Protein AF-Q4RDH5-F1 (afdb_monomer)

Structure (mmCIF, N/CA/C/O backbone):
data_AF-Q4RDH5-F1
#
_entry.id   AF-Q4RDH5-F1
#
loop_
_atom_site.group_PDB
_atom_site.id
_atom_site.type_symbol
_atom_site.label_atom_id
_atom_site.label_alt_id
_atom_site.label_comp_id
_atom_site.label_asym_id
_atom_site.label_entity_id
_atom_site.label_seq_id
_atom_site.pdbx_PDB_ins_code
_atom_site.Cartn_x
_atom_site.Cartn_y
_atom_site.Cartn_z
_atom_site.occupancy
_atom_site.B_iso_or_equiv
_atom_site.auth_seq_id
_atom_site.auth_comp_id
_atom_site.auth_asym_id
_atom_site.auth_atom_id
_atom_site.pdbx_PDB_model_num
ATOM 1 N N . MET A 1 1 ? -7.351 14.014 -4.179 1.00 58.03 1 MET A N 1
ATOM 2 C CA . MET A 1 1 ? -6.851 12.987 -3.236 1.00 58.03 1 MET A CA 1
ATOM 3 C C . MET A 1 1 ? -7.667 12.893 -1.932 1.00 58.03 1 MET A C 1
ATOM 5 O O . MET A 1 1 ? -7.318 12.046 -1.130 1.00 58.03 1 MET A O 1
ATOM 9 N N . SER A 1 2 ? -8.753 13.662 -1.697 1.00 73.50 2 SER A N 1
ATOM 10 C CA . SER A 1 2 ? -9.578 13.454 -0.480 1.00 73.50 2 SER A CA 1
ATOM 11 C C . SER A 1 2 ? -10.565 12.291 -0.640 1.00 73.50 2 SER A C 1
ATOM 13 O O . SER A 1 2 ? -10.526 11.371 0.157 1.00 73.50 2 SER A O 1
ATOM 15 N N . LEU A 1 3 ? -11.331 12.225 -1.739 1.00 84.06 3 LEU A N 1
ATOM 16 C CA . LEU A 1 3 ? -12.391 11.215 -1.918 1.00 84.06 3 LEU A CA 1
ATOM 17 C C . LEU A 1 3 ? -11.930 9.758 -1.757 1.00 84.06 3 LEU A C 1
ATOM 19 O O . LEU A 1 3 ? -12.650 8.950 -1.176 1.00 84.06 3 LEU A O 1
ATOM 23 N N . ILE A 1 4 ? -10.739 9.416 -2.262 1.00 80.44 4 ILE A N 1
ATOM 24 C CA . ILE A 1 4 ? -10.166 8.067 -2.112 1.00 80.44 4 ILE A CA 1
ATOM 25 C C . ILE A 1 4 ? -9.805 7.799 -0.650 1.00 80.44 4 ILE A C 1
ATOM 27 O O . ILE A 1 4 ? -10.030 6.694 -0.176 1.00 80.44 4 ILE A O 1
ATOM 31 N N 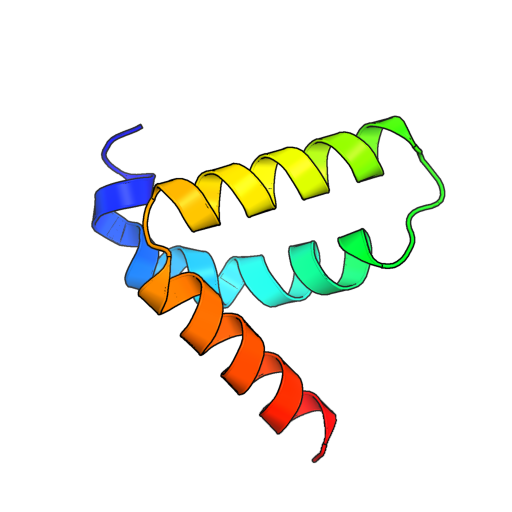. SER A 1 5 ? -9.281 8.798 0.062 1.00 82.31 5 SER A N 1
ATOM 32 C CA . SER A 1 5 ? -8.977 8.705 1.492 1.00 82.31 5 SER A CA 1
ATOM 33 C C . SER A 1 5 ? -10.255 8.577 2.325 1.00 82.31 5 SER A C 1
ATOM 35 O O . SER A 1 5 ? -10.370 7.662 3.138 1.00 82.31 5 SER A O 1
ATOM 37 N N . ASP A 1 6 ? -11.253 9.417 2.044 1.00 88.81 6 ASP A N 1
ATOM 38 C CA . ASP A 1 6 ? -12.543 9.461 2.744 1.00 88.81 6 ASP A CA 1
ATOM 39 C C . ASP A 1 6 ? -13.338 8.155 2.565 1.00 88.81 6 ASP A C 1
ATOM 41 O O . ASP A 1 6 ? -14.08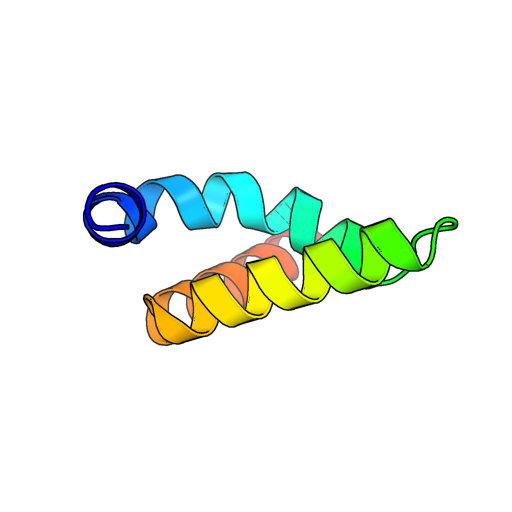0 7.731 3.449 1.00 88.81 6 ASP A O 1
ATOM 45 N N . ASN A 1 7 ? -13.147 7.473 1.430 1.00 90.00 7 ASN A N 1
ATOM 46 C CA . ASN A 1 7 ? -13.830 6.223 1.092 1.00 90.00 7 ASN A CA 1
ATOM 47 C C . ASN A 1 7 ? -12.898 5.001 1.082 1.00 90.00 7 ASN A C 1
ATOM 49 O O . ASN A 1 7 ? -13.300 3.925 0.620 1.00 90.00 7 ASN A O 1
ATOM 53 N N . ALA A 1 8 ? -11.676 5.127 1.610 1.00 88.00 8 ALA A N 1
ATOM 54 C CA . ALA A 1 8 ? -10.661 4.075 1.552 1.00 88.00 8 ALA A CA 1
ATOM 55 C C . ALA A 1 8 ? -11.175 2.758 2.147 1.00 88.00 8 ALA A C 1
ATOM 57 O O . ALA A 1 8 ? -10.946 1.699 1.571 1.00 88.00 8 ALA A O 1
ATOM 58 N N . ALA A 1 9 ? -11.957 2.837 3.232 1.00 89.62 9 ALA A N 1
ATOM 59 C CA . ALA A 1 9 ? -12.587 1.700 3.911 1.00 89.62 9 ALA A CA 1
ATOM 60 C C . ALA A 1 9 ? -13.452 0.815 2.999 1.00 89.62 9 ALA A C 1
ATOM 62 O O . ALA A 1 9 ? -13.560 -0.382 3.247 1.00 89.62 9 ALA A O 1
ATOM 63 N N . LYS A 1 10 ? -14.051 1.385 1.946 1.00 91.12 10 LYS A N 1
ATOM 64 C CA . LYS A 1 10 ? -14.882 0.651 0.979 1.00 91.12 10 LYS A CA 1
ATOM 65 C C . LYS A 1 10 ? -14.117 0.310 -0.295 1.00 91.12 10 LYS A C 1
ATOM 67 O O . LYS A 1 10 ? -14.258 -0.788 -0.818 1.00 91.12 10 LYS A O 1
ATOM 72 N N . ILE A 1 11 ? -13.301 1.242 -0.787 1.00 91.62 11 ILE A N 1
ATOM 73 C CA . ILE A 1 11 ? -12.591 1.097 -2.064 1.00 91.6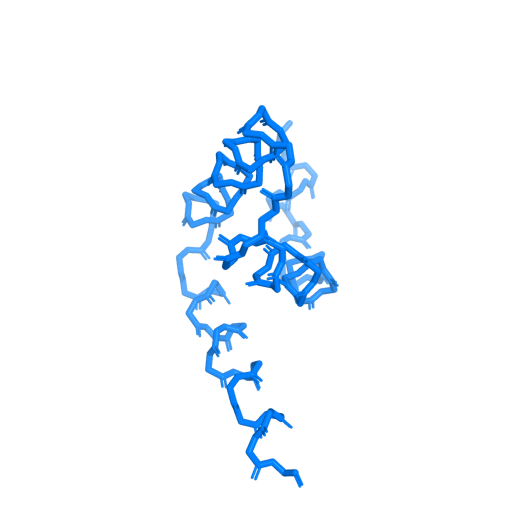2 11 ILE A CA 1
ATOM 74 C C . ILE A 1 11 ? -11.438 0.097 -1.943 1.00 91.62 11 ILE A C 1
ATOM 76 O O . ILE A 1 11 ? -11.284 -0.770 -2.807 1.00 91.62 11 ILE A O 1
ATOM 80 N N . LEU A 1 12 ? -10.635 0.195 -0.876 1.00 91.12 12 LEU A N 1
ATOM 81 C CA . LEU A 1 12 ? -9.427 -0.615 -0.726 1.00 91.12 12 LEU A CA 1
ATOM 82 C C . LEU A 1 12 ? -9.739 -2.119 -0.712 1.00 91.12 12 LEU A C 1
ATOM 84 O O . LEU A 1 12 ? -9.128 -2.818 -1.514 1.00 91.12 12 LEU A O 1
ATOM 88 N N . PRO A 1 13 ? -10.715 -2.636 0.060 1.00 92.44 13 PRO A N 1
ATOM 89 C CA . PRO A 1 13 ? -11.052 -4.061 0.021 1.00 92.44 13 PRO A CA 1
ATOM 90 C C . PRO A 1 13 ? -11.463 -4.583 -1.366 1.00 92.44 13 PRO A C 1
ATOM 92 O O . PRO A 1 13 ? -11.195 -5.740 -1.677 1.00 92.44 13 PRO A O 1
ATOM 95 N N . ILE A 1 14 ? -12.078 -3.745 -2.211 1.00 92.75 14 ILE A N 1
ATOM 96 C CA . ILE A 1 14 ? -12.524 -4.125 -3.563 1.00 92.75 14 ILE A CA 1
ATOM 97 C C . ILE A 1 14 ? -11.340 -4.166 -4.537 1.00 92.75 14 ILE A C 1
ATOM 99 O O . ILE A 1 14 ? -11.218 -5.090 -5.339 1.00 92.75 14 ILE A O 1
ATOM 103 N N . MET A 1 15 ? -10.446 -3.174 -4.472 1.00 92.56 15 MET A N 1
ATOM 104 C CA . MET A 1 15 ? -9.283 -3.095 -5.366 1.00 92.56 15 MET A CA 1
ATOM 105 C C . MET A 1 15 ? -8.133 -4.020 -4.948 1.00 92.56 15 MET A C 1
ATOM 107 O O . MET A 1 15 ? -7.365 -4.480 -5.798 1.00 92.56 15 MET A O 1
ATOM 111 N N . PHE A 1 16 ? -8.000 -4.290 -3.647 1.00 93.25 16 PHE A N 1
ATOM 112 C CA . PHE A 1 16 ? -6.858 -4.993 -3.067 1.00 93.25 16 PHE A CA 1
ATOM 113 C C . PHE A 1 16 ? -6.585 -6.367 -3.704 1.00 93.25 16 PHE A C 1
ATOM 115 O O . PHE A 1 16 ? -5.431 -6.603 -4.054 1.00 93.25 16 PHE A O 1
ATOM 122 N N . PRO A 1 17 ? -7.572 -7.255 -3.951 1.00 92.56 17 PRO A N 1
ATOM 123 C CA . PRO A 1 17 ? -7.317 -8.570 -4.543 1.00 92.56 17 PRO A CA 1
ATOM 124 C C . PRO A 1 17 ? -6.638 -8.503 -5.917 1.00 92.56 17 PRO A C 1
ATOM 126 O O . PRO A 1 17 ? -5.689 -9.243 -6.178 1.00 92.56 17 PRO A O 1
ATOM 129 N N . ALA A 1 18 ? -7.092 -7.596 -6.788 1.00 92.00 18 ALA A N 1
ATOM 130 C CA . ALA A 1 18 ? -6.533 -7.436 -8.128 1.00 92.00 18 ALA A CA 1
ATOM 131 C C . ALA A 1 18 ? -5.108 -6.867 -8.072 1.00 92.00 18 ALA A C 1
ATOM 133 O O . ALA A 1 18 ? -4.202 -7.395 -8.721 1.00 92.00 18 ALA A O 1
ATOM 134 N N . LEU A 1 19 ? -4.891 -5.834 -7.252 1.00 93.38 19 LEU A N 1
ATOM 135 C CA . LEU A 1 19 ? -3.571 -5.225 -7.080 1.00 93.38 19 LEU A CA 1
ATOM 136 C C . LEU A 1 19 ? -2.579 -6.199 -6.432 1.00 93.38 19 LEU A C 1
ATOM 138 O O . LEU A 1 19 ? -1.466 -6.358 -6.924 1.00 93.38 19 LEU A O 1
ATOM 142 N N . TYR A 1 20 ? -2.988 -6.900 -5.375 1.00 91.75 20 TYR A N 1
ATOM 143 C CA . TYR A 1 20 ? -2.136 -7.823 -4.625 1.00 91.75 20 TYR A CA 1
ATOM 144 C C . TYR A 1 20 ? -1.828 -9.120 -5.390 1.00 91.75 20 TYR A C 1
ATOM 146 O O . TYR A 1 20 ? -0.772 -9.722 -5.201 1.00 91.75 20 TYR A O 1
ATOM 154 N N . LYS A 1 21 ? -2.721 -9.575 -6.277 1.00 91.25 21 LYS A N 1
ATOM 155 C CA . LYS A 1 21 ? -2.430 -10.696 -7.185 1.00 91.25 21 LYS A CA 1
ATOM 156 C C . LYS A 1 21 ? -1.411 -10.287 -8.249 1.00 91.25 21 LYS A C 1
ATOM 158 O O . LYS A 1 21 ? -0.427 -10.997 -8.448 1.00 91.25 21 LYS A O 1
ATOM 163 N N . ASN A 1 22 ? -1.635 -9.146 -8.897 1.00 90.62 22 ASN A N 1
ATOM 164 C CA . ASN A 1 22 ? -0.801 -8.681 -10.005 1.00 90.62 22 ASN A CA 1
ATOM 165 C C . ASN A 1 22 ? 0.550 -8.110 -9.541 1.00 90.6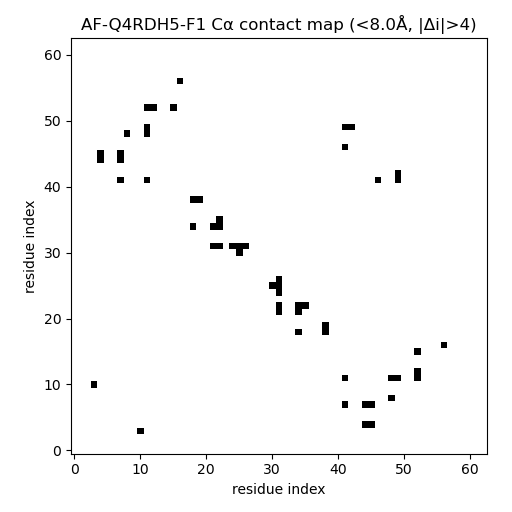2 22 ASN A C 1
ATOM 167 O O . ASN A 1 22 ? 1.499 -8.073 -10.322 1.00 90.62 22 ASN A O 1
ATOM 171 N N . SER A 1 23 ? 0.679 -7.720 -8.270 1.00 90.31 23 SER A N 1
ATOM 172 C CA . SER A 1 23 ? 1.971 -7.327 -7.699 1.00 90.31 23 SER A CA 1
ATOM 173 C C . SER A 1 23 ? 2.945 -8.501 -7.571 1.00 90.31 23 SER A C 1
ATOM 175 O O . SER A 1 23 ? 4.148 -8.283 -7.609 1.00 90.31 23 SER A O 1
ATOM 177 N N . LYS A 1 24 ? 2.467 -9.751 -7.473 1.00 88.25 24 LYS A N 1
ATOM 178 C CA . LYS A 1 24 ? 3.349 -10.928 -7.345 1.00 88.25 24 LYS A CA 1
ATOM 179 C C . LYS A 1 24 ? 4.107 -11.242 -8.625 1.00 88.25 24 LYS A C 1
ATOM 181 O O . LYS A 1 24 ? 5.259 -11.656 -8.573 1.00 88.25 24 LYS A O 1
ATOM 186 N N . SER A 1 25 ? 3.447 -11.093 -9.766 1.00 86.81 25 SER A N 1
ATOM 187 C CA . SER A 1 25 ? 4.069 -11.264 -11.071 1.00 86.81 25 SER A CA 1
ATOM 188 C C . SER A 1 25 ? 3.204 -10.603 -12.131 1.00 86.81 25 SER A C 1
ATOM 190 O O . SER A 1 25 ? 1.995 -10.829 -12.191 1.00 86.81 25 SER A O 1
ATOM 192 N N . HIS A 1 26 ? 3.836 -9.785 -12.964 1.00 92.12 26 HIS A N 1
ATOM 193 C CA . HIS A 1 26 ? 3.214 -9.190 -14.132 1.00 92.12 26 HIS A CA 1
ATOM 194 C C . HIS A 1 26 ? 4.251 -9.126 -15.255 1.00 92.12 26 HIS A C 1
ATOM 196 O O . HIS A 1 26 ? 5.395 -8.743 -15.021 1.00 92.12 26 HIS A O 1
ATOM 202 N N . TRP A 1 27 ? 3.855 -9.498 -16.472 1.00 93.62 27 TRP A N 1
ATOM 203 C CA . TRP A 1 27 ? 4.752 -9.586 -17.633 1.00 93.62 27 TRP A CA 1
ATOM 204 C C . TRP A 1 27 ? 5.343 -8.223 -18.028 1.00 93.62 27 TRP A C 1
ATOM 206 O O . TRP A 1 27 ? 6.489 -8.123 -18.457 1.00 93.62 27 TRP A O 1
ATOM 216 N N . ASN A 1 28 ? 4.562 -7.157 -17.854 1.00 95.00 28 ASN A N 1
ATOM 217 C CA . ASN A 1 28 ? 4.985 -5.788 -18.115 1.00 95.00 28 ASN A CA 1
ATOM 218 C C . ASN A 1 28 ? 5.548 -5.140 -16.839 1.00 95.00 28 ASN A C 1
ATOM 220 O O . ASN A 1 28 ? 4.812 -4.938 -15.866 1.00 95.00 28 ASN A O 1
ATOM 224 N N . LYS A 1 29 ? 6.832 -4.764 -16.886 1.00 93.00 29 LYS A N 1
ATOM 225 C CA . LYS A 1 29 ? 7.577 -4.157 -15.773 1.00 93.00 29 LYS A CA 1
ATOM 226 C C . LYS A 1 29 ? 7.051 -2.775 -15.366 1.00 93.00 29 LYS A C 1
ATOM 228 O O . LYS A 1 29 ? 7.025 -2.464 -14.181 1.00 93.00 29 LYS A O 1
ATOM 233 N N . THR A 1 30 ? 6.580 -1.966 -16.313 1.00 95.75 30 THR A N 1
ATOM 234 C CA . THR A 1 30 ? 5.992 -0.648 -16.023 1.00 95.75 30 THR A CA 1
ATOM 235 C C . THR A 1 30 ? 4.689 -0.791 -15.248 1.00 95.75 30 THR A C 1
ATOM 237 O O . THR A 1 30 ? 4.503 -0.137 -14.225 1.00 95.75 30 THR A O 1
ATOM 240 N N . ILE A 1 31 ? 3.811 -1.696 -15.688 1.00 93.69 31 ILE A N 1
ATOM 241 C CA . ILE A 1 31 ? 2.550 -1.982 -14.988 1.00 93.69 31 ILE A CA 1
ATOM 242 C C . ILE A 1 31 ? 2.833 -2.522 -13.583 1.00 93.69 31 ILE A C 1
ATOM 244 O O . ILE A 1 31 ? 2.199 -2.090 -12.624 1.00 93.69 31 ILE A O 1
ATOM 248 N N . HIS A 1 32 ? 3.827 -3.401 -13.441 1.00 93.31 32 HIS A N 1
ATOM 249 C CA . HIS A 1 32 ? 4.265 -3.895 -12.139 1.00 93.31 32 HIS A CA 1
ATOM 250 C C . HIS A 1 32 ? 4.677 -2.747 -11.199 1.00 93.31 32 HIS A C 1
ATOM 252 O O . HIS A 1 32 ? 4.158 -2.652 -10.088 1.00 93.31 32 HIS A O 1
ATOM 258 N N . CYS A 1 33 ? 5.528 -1.819 -11.655 1.00 94.88 33 CYS A N 1
ATOM 259 C CA . CYS A 1 33 ? 5.917 -0.645 -10.865 1.00 94.88 33 CYS A CA 1
ATOM 260 C C . CYS A 1 33 ? 4.721 0.246 -10.488 1.00 94.88 33 CYS A C 1
ATOM 262 O O . CYS A 1 33 ? 4.643 0.715 -9.352 1.00 94.88 33 CYS A O 1
ATOM 264 N N . LEU A 1 34 ? 3.772 0.458 -11.408 1.00 96.12 34 LEU A N 1
ATOM 265 C CA . LEU A 1 34 ? 2.563 1.241 -11.132 1.00 96.12 34 LEU A CA 1
ATOM 266 C C . LEU A 1 34 ? 1.705 0.591 -10.041 1.00 96.12 34 LEU A C 1
ATOM 268 O O . LEU A 1 34 ? 1.255 1.286 -9.133 1.00 96.12 34 LEU A O 1
ATOM 272 N N . ILE A 1 35 ? 1.542 -0.735 -10.078 1.00 95.44 35 ILE A N 1
ATOM 273 C CA . ILE A 1 35 ? 0.813 -1.484 -9.046 1.00 95.44 35 ILE A CA 1
ATOM 274 C C . ILE A 1 35 ? 1.486 -1.320 -7.679 1.00 95.44 35 ILE A C 1
ATOM 276 O O . ILE A 1 35 ? 0.799 -1.045 -6.694 1.00 95.44 35 ILE A O 1
ATOM 280 N N . TYR A 1 36 ? 2.815 -1.440 -7.605 1.00 93.44 36 TYR A N 1
ATOM 281 C CA . TYR A 1 36 ? 3.554 -1.217 -6.357 1.00 93.44 36 TYR A CA 1
ATOM 282 C C . TYR A 1 36 ? 3.375 0.206 -5.825 1.00 93.44 36 TYR A C 1
ATOM 284 O O . TYR A 1 36 ? 3.125 0.388 -4.633 1.00 93.44 36 TYR A O 1
ATOM 292 N N . ASN A 1 37 ? 3.435 1.212 -6.699 1.00 94.62 37 ASN A N 1
ATOM 293 C CA . ASN A 1 37 ? 3.190 2.597 -6.313 1.00 94.62 37 ASN A CA 1
ATOM 294 C C . ASN A 1 37 ? 1.760 2.800 -5.779 1.00 94.62 37 ASN A C 1
ATOM 296 O O . ASN A 1 37 ? 1.571 3.438 -4.745 1.00 94.62 37 ASN A O 1
ATOM 300 N N . SER A 1 38 ? 0.750 2.212 -6.428 1.00 93.50 38 SER A N 1
ATOM 301 C CA . SER A 1 38 ? -0.637 2.263 -5.950 1.00 93.50 38 SER A CA 1
ATOM 302 C C . SER A 1 38 ? -0.814 1.574 -4.594 1.00 93.50 38 SER A C 1
ATOM 304 O O . SER A 1 38 ? -1.493 2.117 -3.726 1.00 93.50 38 SER A O 1
ATOM 306 N N . LEU A 1 39 ? -0.189 0.413 -4.374 1.00 94.06 39 LEU A N 1
ATOM 307 C CA . LEU A 1 39 ? -0.216 -0.266 -3.072 1.00 94.06 39 LEU A CA 1
ATOM 308 C C . LEU A 1 39 ? 0.440 0.592 -1.980 1.00 94.06 39 LEU A C 1
ATOM 310 O O . LEU A 1 39 ? -0.144 0.751 -0.910 1.00 94.06 39 LEU A O 1
ATOM 314 N N . ASN A 1 40 ? 1.590 1.210 -2.267 1.00 93.12 40 ASN A N 1
ATOM 315 C CA . ASN A 1 40 ? 2.259 2.130 -1.342 1.00 93.12 40 ASN A CA 1
ATOM 316 C C . ASN A 1 40 ? 1.396 3.357 -1.010 1.00 93.12 40 ASN A C 1
ATOM 318 O O . ASN A 1 40 ? 1.335 3.766 0.149 1.00 93.12 40 ASN A O 1
ATOM 322 N N . LEU A 1 41 ? 0.674 3.911 -1.989 1.00 92.19 41 LEU A N 1
ATOM 323 C CA . LEU A 1 41 ? -0.275 5.000 -1.750 1.00 92.19 41 LEU A CA 1
ATOM 324 C C . LEU A 1 41 ? -1.391 4.571 -0.785 1.00 92.19 41 LEU A C 1
ATOM 326 O O . LEU A 1 41 ? -1.733 5.317 0.130 1.00 92.19 41 LEU A O 1
ATOM 330 N N . PHE A 1 42 ? -1.939 3.364 -0.940 1.00 91.31 42 PHE A N 1
ATOM 331 C CA . PHE A 1 42 ? -2.967 2.8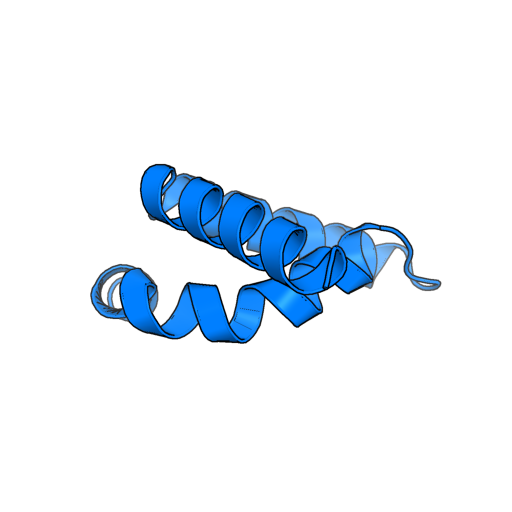58 -0.026 1.00 91.31 42 PHE A CA 1
ATOM 332 C C . PHE A 1 42 ? -2.438 2.591 1.388 1.00 91.31 42 PHE A C 1
ATOM 334 O O . PHE A 1 42 ? -3.163 2.830 2.356 1.00 91.31 42 PHE A O 1
ATOM 341 N N . ILE A 1 43 ? -1.179 2.161 1.522 1.00 92.56 43 ILE A N 1
ATOM 342 C CA . ILE A 1 43 ? -0.495 2.050 2.820 1.00 92.56 43 ILE A CA 1
ATOM 343 C C . ILE A 1 43 ? -0.392 3.428 3.486 1.00 92.56 43 ILE A C 1
ATOM 345 O O . ILE A 1 43 ? -0.720 3.554 4.665 1.00 92.56 43 ILE A O 1
ATOM 349 N N . TYR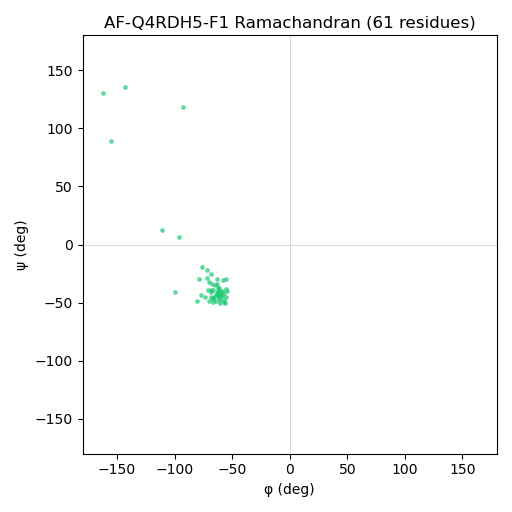 A 1 44 ? 0.016 4.455 2.731 1.00 92.19 44 TYR A N 1
ATOM 350 C CA . TYR A 1 44 ? 0.120 5.830 3.227 1.00 92.19 44 TYR A CA 1
ATOM 351 C C . TYR A 1 44 ? -1.238 6.400 3.664 1.00 92.19 44 TYR A C 1
ATOM 353 O O . TYR A 1 44 ? -1.324 7.048 4.703 1.00 92.19 44 TYR A O 1
ATOM 361 N N . ILE A 1 45 ? -2.307 6.118 2.910 1.00 89.69 45 ILE A N 1
ATOM 362 C CA . ILE A 1 45 ? -3.668 6.577 3.226 1.00 89.69 45 ILE A CA 1
ATOM 363 C C . ILE A 1 45 ? -4.204 5.916 4.503 1.00 89.69 45 ILE A C 1
ATOM 365 O O . ILE A 1 45 ? -4.736 6.599 5.376 1.00 89.69 45 ILE A O 1
ATOM 369 N N . ASN A 1 46 ? -4.117 4.586 4.617 1.00 90.06 46 ASN A N 1
ATOM 370 C CA . ASN A 1 46 ? -4.617 3.877 5.795 1.00 90.06 46 ASN A CA 1
ATOM 371 C C . ASN A 1 46 ? -3.905 2.533 6.005 1.00 90.06 46 ASN A C 1
ATOM 373 O O . ASN A 1 46 ? -4.363 1.472 5.570 1.00 90.06 46 ASN A O 1
ATOM 377 N N . HIS A 1 47 ? -2.804 2.579 6.754 1.00 92.88 47 HIS A N 1
ATOM 378 C CA . HIS A 1 47 ? -1.974 1.412 7.047 1.00 92.88 47 HIS A CA 1
ATOM 379 C C . HIS A 1 47 ? -2.739 0.275 7.755 1.00 92.88 47 HIS A C 1
ATOM 381 O O . HIS A 1 47 ? -2.573 -0.895 7.407 1.00 92.88 47 HIS A O 1
ATOM 387 N N . LYS A 1 48 ? -3.627 0.599 8.710 1.00 93.12 48 LYS A N 1
ATOM 388 C CA . LYS A 1 48 ? -4.415 -0.413 9.441 1.00 93.12 48 LYS A CA 1
ATOM 389 C C . LYS A 1 48 ? -5.367 -1.162 8.511 1.00 93.12 48 LYS A C 1
ATOM 391 O O . LYS A 1 48 ? -5.464 -2.387 8.576 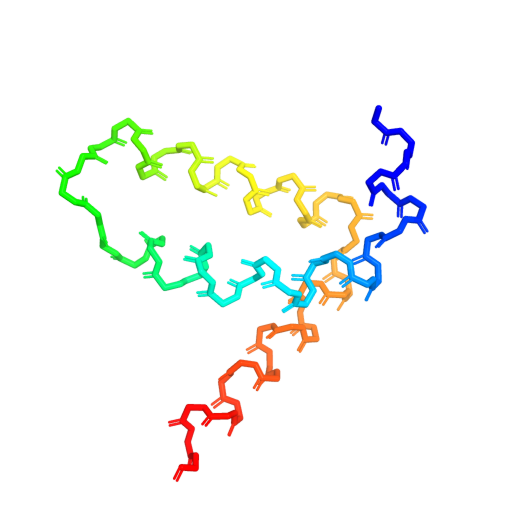1.00 93.12 48 LYS A O 1
ATOM 396 N N . LEU A 1 49 ? -6.046 -0.433 7.628 1.00 92.44 49 LEU A N 1
ATOM 397 C CA . LEU A 1 49 ? -6.973 -1.019 6.667 1.00 92.44 49 LEU A CA 1
ATOM 398 C C . LEU A 1 49 ? -6.249 -1.900 5.642 1.00 92.44 49 LEU A C 1
ATOM 400 O O . LEU A 1 49 ? -6.744 -2.974 5.303 1.00 92.44 49 LEU A O 1
ATOM 404 N N . PHE A 1 50 ? -5.067 -1.484 5.183 1.00 93.62 50 PHE A N 1
ATOM 405 C CA . PHE A 1 50 ? -4.240 -2.296 4.292 1.00 93.62 50 PHE A CA 1
ATOM 406 C C . PHE A 1 50 ? -3.866 -3.642 4.931 1.00 93.62 50 PHE A C 1
ATOM 408 O O . PHE A 1 50 ? -3.993 -4.697 4.300 1.00 93.62 50 PHE A O 1
ATOM 415 N N . TYR A 1 51 ? -3.461 -3.625 6.205 1.00 93.19 51 TYR A N 1
ATOM 416 C CA . TYR A 1 51 ? -3.140 -4.846 6.945 1.00 93.19 51 TYR A CA 1
ATOM 417 C C . TYR A 1 51 ? -4.363 -5.758 7.105 1.00 93.19 51 TYR A C 1
ATOM 419 O O . TYR A 1 51 ? -4.268 -6.962 6.860 1.00 93.19 51 TYR A O 1
ATOM 427 N N . TYR A 1 52 ? -5.529 -5.185 7.423 1.00 93.81 52 TYR A N 1
ATOM 428 C CA . TYR A 1 52 ? -6.795 -5.922 7.469 1.00 93.81 52 TYR A CA 1
ATOM 429 C C . TYR A 1 52 ? -7.114 -6.598 6.126 1.00 93.81 52 TYR A C 1
ATOM 431 O O . TYR A 1 52 ? -7.402 -7.793 6.101 1.00 93.81 52 TYR A O 1
ATOM 439 N N . CYS A 1 53 ? -6.996 -5.875 5.006 1.00 94.12 53 CYS A N 1
ATOM 440 C CA . CYS A 1 53 ? -7.237 -6.433 3.670 1.00 94.12 53 CYS A CA 1
ATOM 441 C C . CYS A 1 53 ? -6.254 -7.563 3.333 1.00 94.12 53 CYS A C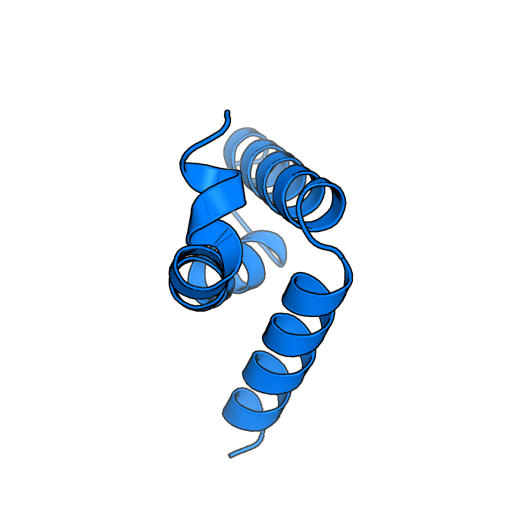 1
ATOM 443 O O . CYS A 1 53 ? -6.648 -8.561 2.735 1.00 94.12 53 CYS A O 1
ATOM 445 N N . THR A 1 54 ? -4.994 -7.436 3.760 1.00 92.38 54 THR A N 1
ATOM 446 C CA . THR A 1 54 ? -3.966 -8.470 3.572 1.00 92.38 54 THR A CA 1
ATOM 447 C C . THR A 1 54 ? -4.316 -9.749 4.334 1.00 92.38 54 THR A C 1
ATOM 449 O O . THR A 1 54 ? -4.293 -10.835 3.754 1.00 92.38 54 THR A O 1
ATOM 452 N N . HIS A 1 55 ? -4.677 -9.629 5.617 1.00 92.94 55 HIS A N 1
ATOM 453 C CA . HIS A 1 55 ? -5.117 -10.768 6.436 1.00 92.94 55 HIS A CA 1
ATOM 454 C C . HIS A 1 55 ? -6.356 -11.429 5.853 1.00 92.94 55 HIS A C 1
ATOM 456 O O . HIS A 1 55 ? -6.352 -12.633 5.617 1.00 92.94 55 HIS A O 1
ATOM 462 N N . HIS A 1 56 ? -7.375 -10.627 5.542 1.00 91.56 56 HIS A N 1
ATOM 463 C CA . HIS A 1 56 ? -8.617 -11.100 4.947 1.00 91.56 56 HIS A CA 1
ATOM 464 C C . HIS A 1 56 ? -8.351 -11.861 3.644 1.00 91.56 56 HIS A C 1
ATOM 466 O O . HIS A 1 56 ? -8.766 -13.006 3.506 1.00 91.56 56 HIS A O 1
ATOM 472 N N . TYR A 1 57 ? -7.579 -11.285 2.719 1.00 90.94 57 TYR A N 1
ATOM 473 C CA . TYR A 1 57 ? -7.225 -11.937 1.457 1.00 90.94 57 TYR A CA 1
ATOM 474 C C . TYR A 1 57 ? -6.525 -13.290 1.664 1.00 90.94 57 TYR A C 1
ATOM 476 O O . TYR A 1 57 ? -6.842 -14.264 0.978 1.00 90.94 57 TYR A O 1
ATOM 484 N N . ASN A 1 58 ? -5.606 -13.382 2.630 1.00 87.88 58 ASN A N 1
ATOM 485 C CA . ASN A 1 58 ? -4.931 -14.640 2.951 1.00 87.88 58 ASN A CA 1
ATOM 486 C C . ASN A 1 58 ? -5.893 -15.666 3.569 1.00 87.88 58 ASN A C 1
ATOM 488 O O . ASN A 1 58 ? -5.861 -16.829 3.173 1.00 87.88 58 ASN A O 1
ATOM 492 N N . SER A 1 59 ? -6.793 -15.255 4.467 1.00 87.50 59 SER A N 1
ATOM 493 C CA . SER A 1 59 ? -7.816 -16.145 5.035 1.00 87.50 59 SER A CA 1
ATOM 494 C C . SER A 1 59 ? -8.765 -16.712 3.975 1.00 87.50 59 SER A C 1
ATOM 496 O O . SER A 1 59 ? -9.135 -17.879 4.066 1.00 87.50 59 SER A O 1
ATOM 498 N N . TYR A 1 60 ? -9.134 -15.926 2.955 1.00 81.94 60 TYR A N 1
ATOM 499 C CA . TYR A 1 60 ? -9.938 -16.418 1.826 1.00 81.94 60 TYR A CA 1
ATOM 500 C C . TYR A 1 60 ? -9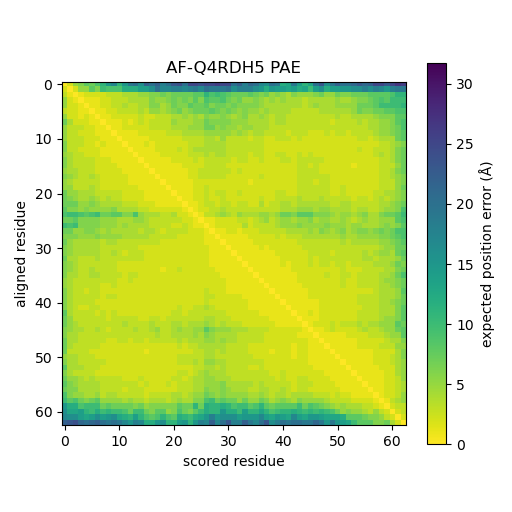.171 -17.376 0.919 1.00 81.94 60 TYR A C 1
ATOM 502 O O . TYR A 1 60 ? -9.771 -18.285 0.365 1.00 81.94 60 TYR A O 1
ATOM 510 N N . LYS A 1 61 ? -7.857 -17.189 0.766 1.00 73.31 61 LYS A N 1
ATOM 511 C CA . LYS A 1 61 ? -7.022 -18.065 -0.065 1.00 73.31 61 LYS A CA 1
ATOM 512 C C . LYS A 1 61 ? -6.793 -19.455 0.556 1.00 73.31 61 LYS A C 1
ATOM 514 O O . LYS A 1 61 ? -6.437 -20.380 -0.166 1.00 73.31 61 LYS A O 1
ATOM 519 N N . HIS A 1 62 ? -6.941 -19.584 1.875 1.00 60.62 62 HIS A N 1
ATOM 520 C CA . HIS A 1 62 ? -6.760 -20.839 2.617 1.00 60.62 62 HIS A CA 1
ATOM 521 C C . HIS A 1 62 ? -8.069 -21.605 2.890 1.00 60.62 62 HIS A C 1
ATOM 523 O O . HIS A 1 62 ? -8.038 -22.606 3.604 1.00 60.62 62 HIS A O 1
ATOM 529 N N . LYS A 1 63 ? -9.193 -21.148 2.331 1.00 52.25 63 LYS A N 1
ATOM 530 C CA . LYS A 1 63 ? -10.415 -21.946 2.170 1.00 52.25 63 LYS A CA 1
ATOM 531 C C . LYS A 1 63 ? -10.450 -22.535 0.768 1.00 52.25 63 LYS A C 1
ATOM 533 O O . LYS A 1 63 ? -10.951 -23.670 0.652 1.00 52.25 63 LYS A O 1
#

Nearest PDB structures (foldseek):
  8u5w-assembly1_D  TM=5.954E-01  e=8.957E+00  synthetic construct

Solvent-accessible surface area (backbone atoms only — not comparable to full-atom values): 3665 Å² total; per-residue (Å²): 124,60,70,60,56,80,39,32,87,65,50,45,67,69,50,42,62,61,46,62,54,42,55,76,61,52,95,50,64,68,60,31,52,51,40,50,52,52,52,52,50,46,39,73,70,37,50,69,59,46,52,51,46,53,53,51,53,51,60,61,73,76,108

Radius of gyration: 11.96 Å; Cα contacts (8 Å, |Δi|>4): 29; chains: 1; bounding box: 22×35×28 Å

pLDDT: mean 89.22, std 8.5, range [52.25, 96.12]

Mean predicted aligned error: 3.98 Å

Sequence (63 aa):
MSLISDNAAKILPIMFPALYKNSKSHWNKTIHCLIYNSLNLFIYINHKLFYYCTHHYNSYKHK

Secondary structure (DSSP, 8-state):
-HHHHHTHHHHHHHHHHHHHHHTT--S-HHHHHHHHHHHHHHHHH-HHHHHHHHHHHHHHHT-

Foldseek 3Di:
DVVCLVCVLPPCLVCVVVLVVPCVDDPDPVVNVVSVVVLVVSCVSPVVSSVVSVVVSVVVVVD

InterPro domains:
  IPR002554 Protein phosphatase 2A, regulatory B subunit, B56 [PF01603] (1-62)
  IPR002554 Protein phosphatase 2A, regulatory B subunit, B56 [PTHR10257] (1-61)
  IPR011989 Armadillo-like helical [G3DSA:1.25.10.10] (1-63)
  IPR016024 Armadillo-type fold [SSF48371] (2-62)

Organism: Tetraodon nigroviridis (NCBI:txid99883)